Protein AF-A0A6A6RPX6-F1 (afdb_monomer_lite)

Foldseek 3Di:
DDDPPPDPDDPVRVVVVVVVVVVVVVVVVVVVVVVVVVVLVVLVVVCVVVVHDSVVSCVVVVHDPVD

Organism: NCBI:txid1395130

Structure (mmCIF, N/CA/C/O backbone):
data_AF-A0A6A6RPX6-F1
#
_entry.id   AF-A0A6A6RPX6-F1
#
loop_
_atom_site.group_PDB
_atom_site.id
_atom_site.type_symbol
_atom_site.label_atom_id
_atom_site.label_alt_id
_atom_site.label_comp_id
_atom_site.label_asym_id
_atom_site.label_entity_id
_atom_site.label_seq_id
_atom_site.pdbx_PDB_ins_code
_atom_site.Cartn_x
_atom_site.Cartn_y
_atom_site.Cartn_z
_atom_site.occupancy
_atom_site.B_iso_or_equiv
_atom_site.auth_seq_id
_atom_site.auth_comp_id
_atom_site.auth_asym_id
_atom_site.auth_atom_id
_atom_site.pdbx_PDB_model_num
ATOM 1 N N . MET A 1 1 ? 9.201 5.976 -52.789 1.00 40.25 1 MET A N 1
ATOM 2 C CA . MET A 1 1 ? 10.023 4.944 -52.121 1.00 40.25 1 MET A CA 1
ATOM 3 C C . MET A 1 1 ? 10.432 5.491 -50.762 1.00 40.25 1 MET A C 1
ATOM 5 O O . MET A 1 1 ? 11.409 6.218 -50.681 1.00 40.25 1 MET A O 1
ATOM 9 N N . CYS A 1 2 ? 9.625 5.259 -49.727 1.00 43.62 2 CYS A N 1
ATOM 10 C CA . CYS A 1 2 ? 9.934 5.686 -48.363 1.00 43.62 2 CYS A CA 1
ATOM 11 C C . CYS A 1 2 ? 10.500 4.458 -47.644 1.00 43.62 2 CYS A C 1
ATOM 13 O O . CYS A 1 2 ? 9.744 3.591 -47.216 1.00 43.62 2 CYS A O 1
ATOM 15 N N . GLN A 1 3 ? 11.823 4.305 -47.643 1.00 49.38 3 GLN A N 1
ATOM 16 C CA . GLN A 1 3 ? 12.475 3.257 -46.864 1.00 49.38 3 GLN A CA 1
ATOM 17 C C . GLN A 1 3 ? 12.546 3.744 -45.418 1.00 49.38 3 GLN A C 1
ATOM 19 O O . GLN A 1 3 ? 13.368 4.594 -45.089 1.00 49.38 3 GLN A O 1
ATOM 24 N N . LEU A 1 4 ? 11.663 3.222 -44.562 1.00 52.88 4 LEU A N 1
ATOM 25 C CA . LEU A 1 4 ? 11.923 3.208 -43.126 1.00 52.88 4 LEU A CA 1
ATOM 26 C C . LEU A 1 4 ? 13.159 2.328 -42.911 1.00 52.88 4 LEU A C 1
ATOM 28 O O . LEU A 1 4 ? 13.074 1.103 -42.978 1.00 52.88 4 LEU A O 1
ATOM 32 N N . SER A 1 5 ? 14.314 2.946 -42.678 1.00 54.59 5 SER A N 1
ATOM 33 C CA . SER A 1 5 ? 15.466 2.250 -42.118 1.00 54.59 5 SER A CA 1
ATOM 34 C C . SER A 1 5 ? 15.148 1.925 -40.661 1.00 54.59 5 SER A C 1
ATOM 36 O O . SER A 1 5 ? 15.296 2.773 -39.779 1.00 54.59 5 SER A O 1
ATOM 38 N N . VAL A 1 6 ? 14.668 0.713 -40.400 1.00 59.75 6 VAL A N 1
ATOM 39 C CA . VAL A 1 6 ? 14.643 0.173 -39.040 1.00 59.75 6 VAL A CA 1
ATOM 40 C C . VAL A 1 6 ? 16.099 -0.122 -38.691 1.00 59.75 6 VAL A C 1
ATOM 42 O O . VAL A 1 6 ? 16.647 -1.140 -39.099 1.00 59.75 6 VAL A O 1
ATOM 45 N N . THR A 1 7 ? 16.770 0.822 -38.033 1.00 68.81 7 THR A N 1
ATOM 46 C CA . THR A 1 7 ? 18.079 0.566 -37.430 1.00 68.81 7 THR A CA 1
ATOM 47 C C . THR A 1 7 ? 17.866 -0.451 -36.321 1.00 68.81 7 THR A C 1
ATOM 49 O O . THR A 1 7 ? 17.113 -0.177 -35.383 1.00 68.81 7 THR A O 1
ATOM 52 N N . GLU A 1 8 ? 18.466 -1.632 -36.454 1.00 74.56 8 GLU A N 1
ATOM 53 C CA . GLU A 1 8 ? 18.392 -2.658 -35.418 1.00 74.56 8 GLU A CA 1
ATOM 54 C C . GLU A 1 8 ? 18.941 -2.096 -34.096 1.00 74.56 8 GLU A C 1
ATOM 56 O O . GLU A 1 8 ? 19.984 -1.432 -34.102 1.00 74.56 8 GLU A O 1
ATOM 61 N N . PRO A 1 9 ? 18.231 -2.295 -32.971 1.00 75.81 9 PRO A N 1
ATOM 62 C CA . PRO A 1 9 ? 18.664 -1.775 -31.684 1.00 75.81 9 PRO A CA 1
ATOM 63 C C . PRO A 1 9 ? 19.985 -2.428 -31.279 1.00 75.81 9 PRO A C 1
ATOM 65 O O . PRO A 1 9 ? 20.145 -3.646 -31.371 1.00 75.81 9 PRO A O 1
ATOM 68 N N . THR A 1 10 ? 20.933 -1.617 -30.816 1.00 85.19 10 THR A N 1
ATOM 69 C CA . THR A 1 10 ? 22.220 -2.128 -30.339 1.00 85.19 10 THR A CA 1
ATOM 70 C C . THR A 1 10 ? 22.056 -2.808 -28.975 1.00 85.19 10 THR A C 1
ATOM 72 O O . THR A 1 10 ? 21.120 -2.519 -28.230 1.00 85.19 10 THR A O 1
ATOM 75 N N . ASP A 1 11 ? 22.983 -3.692 -28.597 1.00 85.69 11 ASP A N 1
ATOM 76 C CA . ASP A 1 11 ? 22.956 -4.396 -27.299 1.00 85.69 11 ASP A CA 1
ATOM 77 C C . ASP A 1 11 ? 22.907 -3.428 -26.090 1.00 85.69 11 ASP A C 1
ATOM 79 O O . ASP A 1 11 ? 22.231 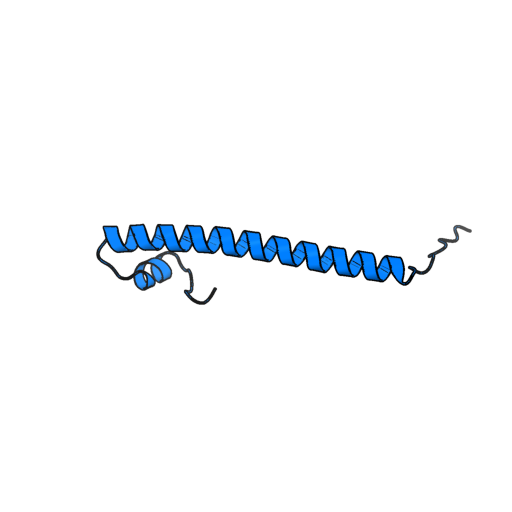-3.662 -25.081 1.00 85.69 11 ASP A O 1
ATOM 83 N N . SER A 1 12 ? 23.540 -2.259 -26.242 1.00 87.94 12 SER A N 1
ATOM 84 C CA . SER A 1 12 ? 23.469 -1.151 -25.284 1.00 87.94 12 SER A CA 1
ATOM 85 C C . SER A 1 12 ? 22.055 -0.569 -25.156 1.00 87.94 12 SER A C 1
ATOM 87 O O . SER A 1 12 ? 21.608 -0.258 -24.044 1.00 87.94 12 SER A O 1
ATOM 89 N N . ASP A 1 13 ? 21.324 -0.433 -26.266 1.00 88.69 13 ASP A N 1
ATOM 90 C CA . ASP A 1 13 ? 19.946 0.076 -26.267 1.00 88.69 13 ASP A CA 1
ATOM 91 C C . ASP A 1 13 ? 19.001 -0.898 -25.557 1.00 88.69 13 ASP A C 1
ATOM 93 O O . ASP A 1 13 ? 18.170 -0.481 -24.743 1.00 88.69 13 ASP A O 1
ATOM 97 N N . ILE A 1 14 ? 19.180 -2.201 -25.798 1.00 90.75 14 ILE A N 1
ATOM 98 C CA . ILE A 1 14 ? 18.402 -3.271 -25.159 1.00 90.75 14 ILE A CA 1
ATOM 99 C C . ILE A 1 14 ? 18.651 -3.273 -23.648 1.00 90.75 14 ILE A C 1
ATOM 101 O O . ILE A 1 14 ? 17.702 -3.239 -22.860 1.00 90.75 14 ILE A O 1
ATOM 105 N N . THR A 1 15 ? 19.916 -3.229 -23.230 1.00 92.12 15 THR A N 1
ATOM 106 C CA . THR A 1 15 ? 20.296 -3.202 -21.810 1.00 92.12 15 THR A CA 1
ATOM 107 C C . THR A 1 15 ? 19.755 -1.955 -21.105 1.00 92.12 15 THR A C 1
ATOM 109 O O . THR A 1 15 ? 19.234 -2.025 -19.989 1.00 92.12 15 THR A O 1
ATOM 112 N N . THR A 1 16 ? 19.809 -0.798 -21.767 1.00 93.44 16 THR A N 1
ATOM 113 C CA . THR A 1 16 ? 19.267 0.456 -21.229 1.00 93.44 16 THR A CA 1
ATOM 114 C C . THR A 1 16 ? 17.746 0.391 -21.076 1.00 93.44 16 THR A C 1
ATOM 116 O O . THR A 1 16 ? 17.211 0.826 -20.053 1.00 93.44 16 THR A O 1
ATOM 119 N N . ALA A 1 17 ? 17.034 -0.165 -22.059 1.00 92.88 17 ALA A N 1
ATOM 120 C CA . ALA A 1 17 ? 15.587 -0.347 -21.991 1.00 92.88 17 ALA A CA 1
ATOM 121 C C . ALA A 1 17 ? 15.186 -1.325 -20.874 1.00 92.88 17 ALA A C 1
ATOM 123 O O . ALA A 1 17 ? 14.293 -1.010 -20.084 1.00 92.88 17 ALA A O 1
ATOM 124 N N . ALA A 1 18 ? 15.889 -2.454 -20.747 1.00 93.94 18 ALA A N 1
ATOM 125 C CA . ALA A 1 18 ? 15.669 -3.425 -19.677 1.00 93.94 18 ALA A CA 1
ATOM 126 C C . ALA A 1 18 ? 15.860 -2.787 -18.291 1.00 93.94 18 ALA A C 1
ATOM 128 O O . ALA A 1 18 ? 14.973 -2.872 -17.439 1.00 93.94 18 ALA A O 1
ATOM 129 N N . ASN A 1 19 ? 16.957 -2.049 -18.092 1.00 95.00 19 ASN A N 1
ATOM 130 C CA . ASN A 1 19 ? 17.214 -1.329 -16.844 1.00 95.00 19 ASN A CA 1
ATOM 131 C C . ASN A 1 19 ? 16.121 -0.301 -16.528 1.00 95.00 19 ASN A C 1
ATOM 133 O O . ASN A 1 19 ? 15.681 -0.207 -15.384 1.00 95.00 19 ASN A O 1
ATOM 137 N N . LYS A 1 20 ? 15.626 0.443 -17.525 1.00 95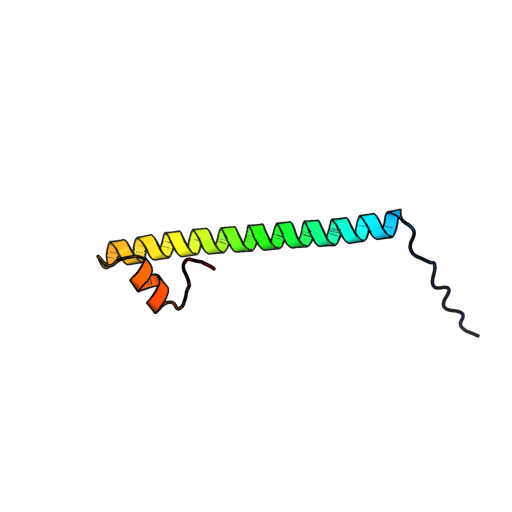.94 20 LYS A N 1
ATOM 138 C CA . LYS A 1 20 ? 14.516 1.390 -17.326 1.00 95.94 20 LYS A CA 1
ATOM 139 C C . LYS A 1 20 ? 13.239 0.695 -16.854 1.00 95.94 20 LYS A C 1
ATOM 141 O O . LYS A 1 20 ? 12.563 1.223 -15.971 1.00 95.94 20 LYS A O 1
ATOM 146 N N . ILE A 1 21 ? 12.911 -0.470 -17.412 1.00 96.31 21 ILE A N 1
ATOM 147 C CA . ILE A 1 21 ? 11.730 -1.246 -17.011 1.00 96.31 21 ILE A CA 1
ATOM 148 C C . ILE A 1 21 ? 11.874 -1.722 -15.565 1.00 96.31 21 ILE A C 1
ATOM 150 O O . ILE A 1 21 ? 10.963 -1.508 -14.766 1.00 96.31 21 ILE A O 1
ATOM 154 N N . VAL A 1 22 ? 13.026 -2.296 -15.210 1.00 96.81 22 VAL A N 1
ATOM 155 C CA . VAL A 1 22 ? 13.302 -2.764 -13.843 1.00 96.81 22 VAL A CA 1
ATOM 156 C C . VAL A 1 22 ? 13.217 -1.610 -12.848 1.00 96.81 22 VAL A C 1
ATOM 158 O O . VAL A 1 22 ? 12.502 -1.707 -11.856 1.00 96.81 22 VAL A O 1
ATOM 161 N N . GLN A 1 23 ? 13.865 -0.481 -13.139 1.00 96.62 23 GLN A N 1
ATOM 162 C CA . GLN A 1 23 ? 13.828 0.700 -12.274 1.00 96.62 23 GLN A CA 1
ATOM 163 C C . GLN A 1 23 ? 12.410 1.252 -12.103 1.00 96.62 23 GLN A C 1
ATOM 165 O O . GLN A 1 23 ? 12.029 1.646 -11.002 1.00 96.62 23 GLN A O 1
ATOM 170 N N . LYS A 1 24 ? 11.598 1.248 -13.167 1.00 97.12 24 LYS A N 1
ATOM 171 C CA . LYS A 1 24 ? 10.183 1.620 -13.072 1.00 97.12 24 LYS A CA 1
ATOM 172 C C . LYS A 1 24 ? 9.421 0.670 -12.146 1.00 97.12 24 LYS A C 1
ATOM 174 O O . LYS A 1 24 ? 8.645 1.135 -11.320 1.00 97.12 24 LYS A O 1
ATOM 179 N N . HIS A 1 25 ? 9.648 -0.635 -12.267 1.00 96.50 25 HIS A N 1
ATOM 180 C CA . HIS A 1 25 ? 8.977 -1.631 -11.433 1.00 96.50 25 HIS A CA 1
ATOM 181 C C . HIS A 1 25 ? 9.382 -1.522 -9.959 1.00 96.50 25 HIS A C 1
ATOM 183 O O . HIS A 1 25 ? 8.523 -1.585 -9.086 1.00 96.50 25 HIS A O 1
ATOM 189 N N . ILE A 1 26 ? 10.669 -1.282 -9.685 1.00 97.44 26 ILE A N 1
ATOM 190 C CA . ILE A 1 26 ? 11.179 -1.042 -8.329 1.00 97.44 26 ILE A CA 1
ATOM 191 C C . ILE A 1 26 ? 10.458 0.151 -7.699 1.00 97.44 26 ILE A C 1
ATOM 193 O O . ILE A 1 26 ? 9.971 0.031 -6.579 1.00 97.44 26 ILE A O 1
ATOM 197 N N . LYS A 1 27 ? 10.340 1.271 -8.423 1.00 97.56 27 LYS A N 1
ATOM 198 C CA . LYS A 1 27 ? 9.639 2.466 -7.929 1.00 97.56 27 LYS A CA 1
ATOM 199 C C . LYS A 1 27 ? 8.179 2.185 -7.595 1.00 97.56 27 LYS A C 1
ATOM 201 O O . LYS A 1 27 ? 7.755 2.492 -6.491 1.00 97.56 27 LYS A O 1
ATOM 206 N N . LEU A 1 28 ? 7.452 1.539 -8.507 1.00 97.69 28 LEU A N 1
ATOM 207 C CA . LEU A 1 28 ? 6.047 1.193 -8.284 1.00 97.69 28 LEU A CA 1
ATOM 208 C C . LEU A 1 28 ? 5.865 0.284 -7.064 1.00 97.69 28 LEU A C 1
ATOM 210 O O . LEU A 1 28 ? 4.931 0.482 -6.297 1.00 97.69 28 LEU A O 1
ATOM 214 N N . LEU A 1 29 ? 6.767 -0.679 -6.857 1.00 96.81 29 LEU A N 1
ATOM 215 C CA . LEU A 1 29 ? 6.718 -1.552 -5.685 1.00 96.81 29 LEU A CA 1
ATOM 216 C C . LEU A 1 29 ? 6.971 -0.781 -4.380 1.00 96.81 29 LEU A C 1
ATOM 218 O O . LEU A 1 29 ? 6.320 -1.059 -3.379 1.00 96.81 29 LEU A O 1
ATOM 222 N N . HIS A 1 30 ? 7.893 0.186 -4.384 1.00 96.94 30 HIS A N 1
ATOM 223 C CA . HIS A 1 30 ? 8.157 1.018 -3.205 1.00 96.94 30 HIS A CA 1
ATOM 224 C C . HIS A 1 30 ? 6.963 1.921 -2.886 1.00 96.94 30 HIS A C 1
ATOM 226 O O . HIS A 1 30 ? 6.534 1.957 -1.739 1.00 96.94 30 HIS A O 1
ATOM 232 N N . GLU A 1 31 ? 6.394 2.582 -3.897 1.00 97.06 31 GLU A N 1
ATOM 233 C CA . GLU A 1 31 ? 5.196 3.420 -3.743 1.00 97.06 31 GLU A CA 1
ATOM 234 C C . GLU A 1 31 ? 4.000 2.604 -3.232 1.00 97.06 31 GLU A C 1
ATOM 236 O O . GLU A 1 31 ? 3.290 3.035 -2.325 1.00 97.06 31 GLU A O 1
ATOM 241 N N . TYR A 1 32 ? 3.800 1.398 -3.773 1.00 95.75 32 TYR A N 1
ATOM 242 C CA . TYR A 1 32 ? 2.763 0.481 -3.304 1.00 95.75 32 TYR A CA 1
ATOM 243 C C . TYR A 1 32 ? 2.962 0.098 -1.833 1.00 95.75 32 TYR A C 1
ATOM 245 O O . TYR A 1 32 ? 2.031 0.230 -1.038 1.00 95.75 32 TYR A O 1
A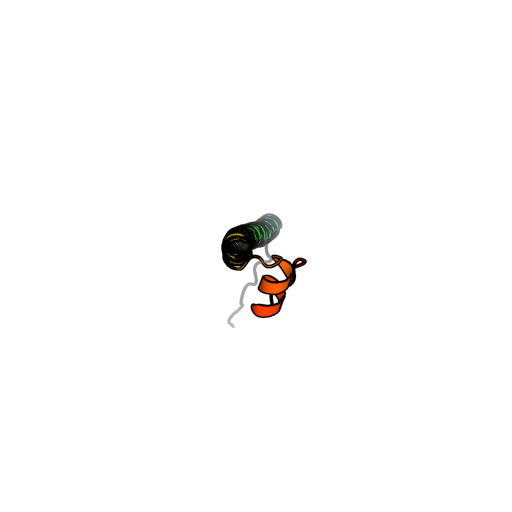TOM 253 N N . ASN A 1 33 ? 4.171 -0.335 -1.462 1.00 94.19 33 ASN A N 1
ATOM 254 C CA . ASN A 1 33 ? 4.472 -0.740 -0.090 1.00 94.19 33 ASN A CA 1
ATOM 255 C C . ASN A 1 33 ? 4.303 0.424 0.893 1.00 94.19 33 ASN A C 1
ATOM 257 O O . ASN A 1 33 ? 3.732 0.235 1.960 1.00 94.19 33 ASN A O 1
ATOM 261 N N . GLU A 1 34 ? 4.729 1.634 0.524 1.00 96.75 34 GLU A N 1
ATOM 262 C CA . GLU A 1 34 ? 4.590 2.816 1.377 1.00 96.75 34 GLU A CA 1
ATOM 263 C C . GLU A 1 34 ? 3.115 3.136 1.669 1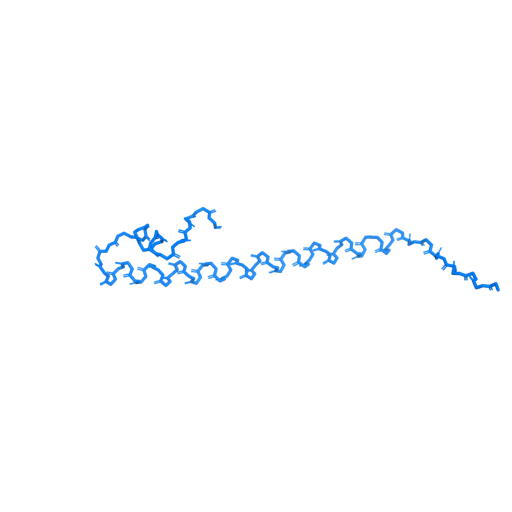.00 96.75 34 GLU A C 1
ATOM 265 O O . GLU A 1 34 ? 2.731 3.329 2.823 1.00 96.75 34 GLU A O 1
ATOM 270 N N . ILE A 1 35 ? 2.258 3.128 0.641 1.00 95.06 35 ILE A N 1
ATOM 271 C CA . ILE A 1 35 ? 0.816 3.360 0.810 1.00 95.06 35 ILE A CA 1
ATOM 272 C C . ILE A 1 35 ? 0.181 2.245 1.647 1.00 95.06 35 ILE A C 1
ATOM 274 O O . ILE A 1 35 ? -0.640 2.527 2.525 1.00 95.06 35 ILE A O 1
ATOM 278 N N . LYS A 1 36 ? 0.562 0.989 1.394 1.00 92.62 36 LYS A N 1
ATOM 279 C CA . LYS A 1 36 ? 0.079 -0.170 2.147 1.00 92.62 36 LYS A CA 1
ATOM 280 C C . LYS A 1 36 ? 0.432 -0.060 3.632 1.00 92.62 36 LYS A C 1
ATOM 282 O O . LYS A 1 36 ? -0.458 -0.222 4.466 1.00 92.62 36 LYS A O 1
ATOM 287 N N . ASP A 1 37 ? 1.677 0.267 3.967 1.00 94.31 37 ASP A N 1
ATOM 288 C CA . ASP A 1 37 ? 2.145 0.386 5.353 1.00 94.31 37 ASP A CA 1
ATOM 289 C C . ASP A 1 37 ? 1.418 1.514 6.101 1.00 94.31 37 ASP A C 1
ATOM 291 O O . ASP A 1 37 ? 0.972 1.332 7.239 1.00 94.31 37 ASP A O 1
ATOM 295 N N . ILE A 1 38 ? 1.215 2.664 5.444 1.00 95.50 38 ILE A N 1
ATOM 296 C CA . ILE A 1 38 ? 0.412 3.767 5.992 1.00 95.50 38 ILE A CA 1
ATOM 297 C C . ILE A 1 38 ? -1.029 3.303 6.239 1.00 95.50 38 ILE A C 1
ATOM 299 O O . ILE A 1 38 ? -1.580 3.536 7.318 1.00 95.50 38 ILE A O 1
ATOM 303 N N . GLY A 1 39 ? -1.639 2.623 5.265 1.00 93.69 39 GLY A N 1
ATOM 304 C CA . GLY A 1 39 ? -2.996 2.091 5.372 1.00 93.69 39 GLY A CA 1
ATOM 305 C C . GLY A 1 39 ? -3.150 1.098 6.526 1.00 93.69 39 GLY A C 1
ATOM 306 O O . GLY A 1 39 ? -4.078 1.223 7.325 1.00 93.69 39 GLY A O 1
ATOM 307 N N . GLN A 1 40 ? -2.217 0.154 6.671 1.00 92.69 40 GLN A N 1
ATOM 308 C CA . GLN A 1 40 ? -2.212 -0.804 7.779 1.00 92.69 40 GLN A CA 1
ATOM 309 C C . GLN A 1 40 ? -2.030 -0.121 9.138 1.00 92.69 40 GLN A C 1
ATOM 311 O O . GLN A 1 40 ? -2.733 -0.470 10.087 1.00 92.69 40 GLN A O 1
ATOM 316 N N . GLY A 1 41 ? -1.164 0.893 9.229 1.00 94.50 41 GLY A N 1
ATOM 317 C CA . GLY A 1 41 ? -1.011 1.702 10.439 1.00 94.50 41 GLY A CA 1
ATOM 318 C C . GLY A 1 41 ? -2.310 2.407 10.840 1.00 94.50 41 GLY A C 1
ATOM 319 O O . GLY A 1 41 ? -2.730 2.328 11.995 1.00 94.50 41 GLY A O 1
ATOM 320 N N . LEU A 1 42 ? -2.997 3.035 9.881 1.00 95.38 42 LEU A N 1
ATOM 321 C CA . LEU A 1 42 ? -4.296 3.678 10.109 1.00 95.38 42 LEU A CA 1
ATOM 322 C C . LEU A 1 42 ? -5.374 2.672 10.534 1.00 95.38 42 LEU A C 1
ATOM 324 O O . LEU A 1 42 ? -6.127 2.943 11.470 1.00 95.38 42 LEU A O 1
ATOM 328 N N . MET A 1 43 ? -5.431 1.500 9.895 1.00 94.38 43 MET A N 1
ATOM 329 C CA . MET A 1 43 ? -6.350 0.427 10.289 1.00 94.38 43 MET A CA 1
ATOM 330 C C . MET A 1 43 ? -6.066 -0.086 11.705 1.00 94.38 43 MET A C 1
ATOM 332 O O . MET A 1 43 ? -7.013 -0.365 12.437 1.00 94.38 43 MET A O 1
ATOM 336 N N . GLY A 1 44 ? -4.798 -0.147 12.122 1.00 94.31 44 GLY A N 1
ATOM 337 C CA . GLY A 1 44 ? -4.417 -0.462 13.501 1.00 94.31 44 GLY A CA 1
ATOM 338 C C . GLY A 1 44 ? -4.999 0.535 14.505 1.00 94.31 44 GLY A C 1
ATOM 339 O O . GLY A 1 44 ? -5.653 0.130 15.460 1.00 94.31 44 GLY A O 1
ATOM 340 N N . LEU A 1 45 ? -4.876 1.839 14.232 1.00 96.31 45 LEU A N 1
ATOM 341 C CA . LEU A 1 45 ? -5.462 2.884 15.083 1.00 96.31 45 LEU A CA 1
ATOM 342 C C . LEU A 1 45 ? -6.996 2.792 15.159 1.00 96.31 45 LEU A C 1
ATOM 344 O O . LEU A 1 45 ? -7.584 3.012 16.219 1.00 96.31 45 LEU A O 1
ATOM 348 N N . ILE A 1 46 ? -7.659 2.461 14.045 1.00 95.19 46 ILE A N 1
ATOM 349 C CA . ILE A 1 46 ? -9.115 2.254 14.009 1.00 95.19 46 ILE A CA 1
ATOM 350 C C . ILE A 1 46 ? -9.506 1.029 14.842 1.00 95.19 46 ILE A C 1
ATOM 352 O O . ILE A 1 46 ? -10.460 1.105 15.619 1.00 95.19 46 ILE A O 1
ATOM 356 N N . ALA A 1 47 ? -8.780 -0.080 14.695 1.00 95.75 47 ALA A N 1
ATOM 357 C CA . ALA A 1 47 ? -9.021 -1.309 15.443 1.00 95.75 47 ALA A CA 1
ATOM 358 C C . ALA A 1 47 ? -8.875 -1.075 16.953 1.00 95.75 47 ALA A C 1
ATOM 360 O O . ALA A 1 47 ? -9.790 -1.402 17.712 1.00 95.75 47 ALA A O 1
ATOM 361 N N . ASP A 1 48 ? -7.799 -0.397 17.363 1.00 96.25 48 ASP A N 1
ATOM 362 C CA . ASP A 1 48 ? -7.546 -0.014 18.754 1.00 96.25 48 ASP A CA 1
ATOM 363 C C . ASP A 1 48 ? -8.664 0.879 19.305 1.00 96.25 48 ASP A C 1
ATOM 365 O O . ASP A 1 48 ? -9.184 0.635 20.394 1.00 96.25 48 ASP A O 1
ATOM 369 N N . SER A 1 49 ? -9.099 1.883 18.533 1.00 96.19 49 SER A N 1
ATOM 370 C CA . SER A 1 49 ? -10.185 2.782 18.942 1.00 96.19 49 SER A CA 1
ATOM 371 C C . SER A 1 49 ? -11.533 2.072 19.081 1.00 96.19 49 SER A C 1
ATOM 373 O O . SER A 1 49 ? -12.378 2.529 19.854 1.00 96.19 49 SER A O 1
ATOM 375 N N . ARG A 1 50 ? -11.772 1.010 18.306 1.00 95.19 50 ARG A N 1
ATOM 376 C CA . ARG A 1 50 ? -13.017 0.229 18.326 1.00 95.19 50 ARG A CA 1
ATOM 377 C C . ARG A 1 50 ? -12.954 -0.959 19.295 1.00 95.19 50 ARG A C 1
ATOM 379 O O . ARG A 1 50 ? -13.993 -1.544 19.583 1.00 95.19 50 ARG A O 1
ATOM 386 N N . GLY A 1 51 ? -11.770 -1.309 19.804 1.00 95.31 51 GLY A N 1
ATOM 387 C CA . GLY A 1 51 ? -11.562 -2.490 20.645 1.00 95.31 51 GLY A CA 1
ATOM 388 C C . GLY A 1 51 ? -11.764 -3.815 19.901 1.00 95.31 51 GLY A C 1
ATOM 389 O O . GLY A 1 51 ? -12.113 -4.818 20.523 1.00 95.31 51 GLY A O 1
ATOM 390 N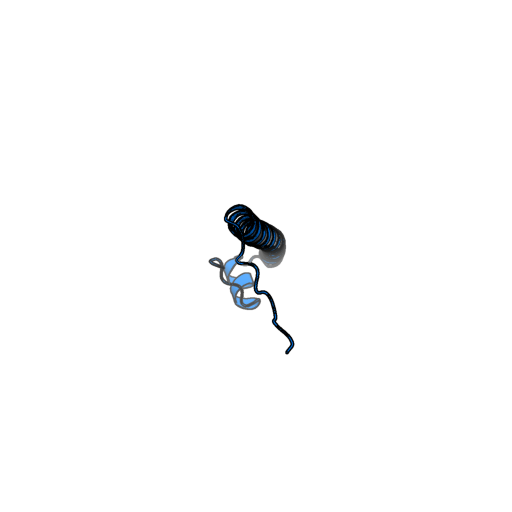 N . VAL A 1 52 ? -11.578 -3.812 18.579 1.00 95.19 52 VAL A N 1
ATOM 391 C CA . VAL A 1 52 ? -11.733 -4.982 17.698 1.00 95.19 52 VAL A CA 1
ATOM 392 C C . VAL A 1 52 ? -10.374 -5.419 17.162 1.00 95.19 52 VAL A C 1
ATOM 394 O O . VAL A 1 52 ? -9.373 -4.718 17.311 1.00 95.19 52 VAL A O 1
ATOM 397 N N . ARG A 1 53 ? -10.304 -6.587 16.525 1.00 92.94 53 ARG A N 1
ATOM 398 C CA . ARG A 1 53 ? -9.064 -7.040 15.888 1.00 92.94 53 ARG A CA 1
ATOM 399 C C . ARG A 1 53 ? -8.875 -6.346 14.543 1.00 92.94 53 ARG A C 1
ATOM 401 O O . ARG A 1 53 ? -9.831 -6.129 13.808 1.00 92.94 53 ARG A O 1
ATOM 408 N N . ILE A 1 54 ? -7.619 -6.090 14.172 1.00 91.38 54 ILE A N 1
ATOM 409 C CA . ILE A 1 54 ? -7.284 -5.470 12.879 1.00 91.38 54 ILE A CA 1
ATOM 410 C C . ILE A 1 54 ? -7.830 -6.257 11.677 1.00 91.38 54 ILE A C 1
ATOM 412 O O . ILE A 1 54 ? -8.227 -5.646 10.694 1.00 91.38 54 ILE A O 1
ATOM 416 N N . VAL A 1 55 ? -7.923 -7.588 11.781 1.00 90.75 55 VAL A N 1
ATOM 417 C CA . VAL A 1 55 ? -8.502 -8.446 10.731 1.00 90.75 55 VAL A CA 1
ATOM 418 C C . VAL A 1 55 ? -9.983 -8.150 10.479 1.00 90.75 55 VAL A C 1
ATOM 420 O O . VAL A 1 55 ? -10.419 -8.187 9.340 1.00 90.75 55 VAL A O 1
ATOM 423 N N . GLU A 1 56 ? -10.745 -7.768 11.508 1.00 91.25 56 GLU A N 1
ATOM 424 C CA . GLU A 1 56 ? -12.167 -7.421 11.360 1.00 91.25 56 GLU A CA 1
ATOM 425 C C . GLU A 1 56 ? -12.333 -6.085 10.623 1.00 91.25 56 GLU A C 1
ATOM 427 O O . GLU A 1 56 ? -13.256 -5.911 9.833 1.00 91.25 56 GLU A O 1
ATOM 432 N N . VAL A 1 57 ? -11.402 -5.150 10.847 1.00 92.88 57 VAL A N 1
ATOM 433 C CA . VAL A 1 57 ? -11.344 -3.874 10.120 1.00 92.88 57 VAL A CA 1
ATOM 434 C C . VAL A 1 57 ? -10.908 -4.105 8.671 1.00 92.88 57 VAL A C 1
ATOM 436 O O . VAL A 1 57 ? -11.495 -3.539 7.757 1.00 92.88 57 VAL A O 1
ATOM 439 N N . GLN A 1 58 ? -9.909 -4.957 8.444 1.00 91.75 58 GLN A N 1
ATOM 440 C CA . GLN A 1 58 ? -9.453 -5.334 7.103 1.00 91.75 58 GLN A CA 1
ATOM 441 C C . GLN A 1 58 ? -10.585 -5.953 6.269 1.00 91.75 58 GLN A C 1
ATOM 443 O O . GLN A 1 58 ? -10.814 -5.507 5.145 1.00 91.75 58 GLN A O 1
ATOM 448 N N . ASP A 1 59 ? -11.355 -6.879 6.850 1.00 91.50 59 ASP A N 1
ATOM 449 C CA . ASP A 1 59 ? -12.525 -7.486 6.206 1.00 91.50 59 ASP A CA 1
ATOM 450 C C . ASP A 1 59 ? -13.607 -6.439 5.862 1.00 91.50 59 ASP A C 1
ATOM 452 O O . ASP A 1 59 ? -14.179 -6.472 4.772 1.00 91.50 59 ASP A O 1
ATOM 456 N N . GLU A 1 60 ? -13.866 -5.473 6.755 1.00 90.38 60 GLU A N 1
ATOM 457 C CA . GLU A 1 60 ? -14.834 -4.381 6.538 1.00 90.38 60 GLU A CA 1
ATOM 458 C C . GLU A 1 60 ? -14.439 -3.475 5.363 1.00 90.38 60 GLU A C 1
ATOM 460 O O . GLU A 1 60 ? -15.293 -3.074 4.569 1.00 90.38 60 GLU A O 1
ATOM 465 N N . PHE A 1 61 ? -13.146 -3.164 5.236 1.00 88.75 61 PHE A N 1
ATOM 466 C CA . PHE A 1 61 ? -12.614 -2.339 4.149 1.00 88.75 61 PHE A CA 1
ATOM 467 C C . PHE A 1 61 ? -12.266 -3.143 2.885 1.00 88.75 61 PHE A C 1
ATOM 469 O O . PHE A 1 61 ? -11.861 -2.547 1.885 1.00 88.75 61 PHE A O 1
ATOM 476 N N . GLY A 1 62 ? -12.459 -4.467 2.897 1.00 87.88 62 GLY A N 1
ATOM 477 C CA . GLY A 1 62 ? -12.202 -5.348 1.758 1.00 87.88 62 GLY A CA 1
ATOM 478 C C . GLY A 1 62 ? -10.720 -5.472 1.400 1.00 87.88 62 GLY A C 1
ATOM 479 O O . GLY A 1 62 ? -10.389 -5.548 0.218 1.00 87.88 62 GLY A O 1
ATOM 480 N N . VAL A 1 63 ? -9.837 -5.450 2.401 1.00 86.00 63 VAL A N 1
ATOM 481 C CA . VAL A 1 63 ? -8.379 -5.551 2.241 1.00 86.00 63 VAL A CA 1
ATOM 482 C C . VAL A 1 63 ? -7.916 -6.900 2.787 1.00 86.00 63 VAL A C 1
ATOM 484 O O . VAL A 1 63 ? -8.226 -7.222 3.930 1.00 86.00 63 VAL A O 1
ATOM 487 N N . ASP A 1 64 ? -7.158 -7.687 2.019 1.00 80.81 64 ASP A N 1
ATOM 488 C CA . ASP A 1 64 ? -6.552 -8.918 2.540 1.00 80.81 64 ASP A CA 1
ATOM 489 C C . ASP A 1 64 ? -5.229 -8.593 3.257 1.00 80.81 64 ASP A C 1
ATOM 491 O O . ASP A 1 64 ? -4.451 -7.742 2.828 1.00 80.81 64 ASP A O 1
ATOM 495 N N . ALA A 1 65 ? -4.927 -9.296 4.349 1.00 68.00 65 ALA A N 1
ATOM 496 C CA . ALA A 1 65 ? -3.638 -9.184 5.031 1.00 68.00 65 ALA A CA 1
ATOM 497 C C . ALA A 1 65 ? -2.448 -9.642 4.157 1.00 68.00 65 ALA A C 1
ATOM 499 O O . ALA A 1 65 ? -1.294 -9.340 4.477 1.00 68.00 65 ALA A O 1
ATOM 500 N N . LYS A 1 66 ? -2.719 -10.418 3.099 1.00 69.94 66 LYS A N 1
ATOM 501 C CA . LYS A 1 66 ? -1.729 -10.986 2.175 1.00 69.94 66 LYS A CA 1
ATOM 502 C C . LYS A 1 66 ? -1.494 -10.160 0.912 1.00 69.94 66 LYS A C 1
ATOM 504 O O . LYS A 1 66 ? -0.517 -10.461 0.226 1.00 69.94 66 LYS A O 1
ATOM 509 N N . ASP A 1 67 ? -2.349 -9.181 0.619 1.00 65.12 67 ASP A N 1
ATOM 510 C CA . ASP A 1 67 ? -2.100 -8.176 -0.423 1.00 65.12 67 ASP A CA 1
ATOM 511 C C . ASP A 1 67 ? -1.041 -7.214 0.081 1.00 65.12 67 ASP A C 1
ATOM 513 O O . ASP A 1 67 ? 0.089 -7.165 -0.457 1.00 65.12 67 ASP A O 1
#

Secondary structure (DSSP, 8-state):
------PPPPHHHHHHHHHHHHHHHHHHHHHHHHHHHHHHHHHHHHHHHHTS-HHHHHHHHT--TT-

Radius of gyration: 22.61 Å; chains: 1; bounding box: 38×17×73 Å

Sequence (67 aa):
MCQLSVTEPTDSDITTAANKIVQKHIKLLHEYNEIKDIGQGLMGLIADSRGVRIVEVQDEFGVDAKD

InterPro domains:
  IPR010760 DNA repair protein, Swi5 [PF07061] (14-66)
  IPR010760 DNA repair protein, Swi5 [PTHR28529] (15-67)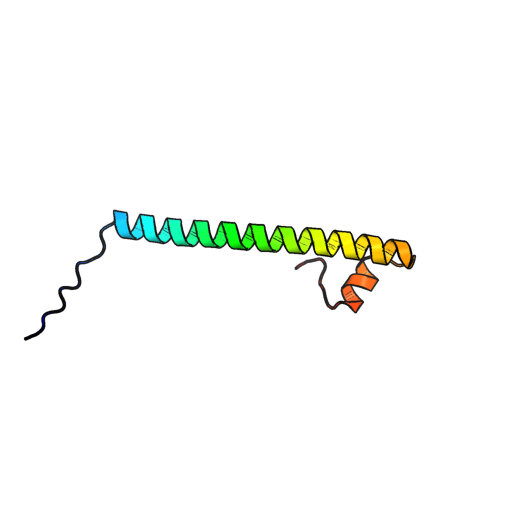

pLDDT: mean 87.49, std 14.02, range [40.25, 97.69]